Protein AF-A0A530GGI8-F1 (afdb_monomer_lite)

Foldseek 3Di:
DWDDLVVVCVCCVVVVHDDDPVVSDDLETEAEDEPVVCVVPVPDDDDVLVVVCVVPVQKDFDADPPDRPDRQWIAGPVRRIYGYDYDDPDDPPPD

Radius of gyration: 16.06 Å; chains: 1; bounding box: 42×36×38 Å

Secondary structure (DSSP, 8-state):
-EEHHHHHHTTHHHHT----HHHH--SEEEEE--TTTTTTS---PPPHHHHHHHH-TT-EEE--SS-TT---EEE-TT--EEEEEPPP---TT--

Structure (mmCIF, N/CA/C/O backbone):
data_AF-A0A530GGI8-F1
#
_entry.id   AF-A0A530GGI8-F1
#
loop_
_atom_site.group_PDB
_atom_site.id
_atom_site.type_symbol
_atom_site.label_atom_id
_atom_site.label_alt_id
_atom_site.label_comp_id
_atom_site.label_asym_id
_atom_site.label_entity_id
_atom_site.label_seq_id
_atom_site.pdbx_PDB_ins_code
_atom_site.Cartn_x
_atom_site.Cartn_y
_atom_site.Cartn_z
_atom_site.occupancy
_atom_site.B_iso_or_equiv
_atom_site.auth_seq_id
_atom_site.auth_comp_id
_atom_site.auth_asym_id
_atom_site.auth_atom_id
_atom_site.pdbx_PDB_model_num
ATOM 1 N N . VAL A 1 1 ? -1.370 -3.548 -9.009 1.00 84.12 1 VAL A N 1
ATOM 2 C CA . VAL A 1 1 ? -2.458 -4.398 -8.454 1.00 84.12 1 VAL A CA 1
ATOM 3 C C . VAL A 1 1 ? -2.222 -4.572 -6.963 1.00 84.12 1 VAL A C 1
ATOM 5 O O . VAL A 1 1 ? -1.076 -4.812 -6.613 1.00 84.12 1 VAL A O 1
ATOM 8 N N . LEU A 1 2 ? -3.238 -4.423 -6.103 1.00 87.06 2 LEU A N 1
ATOM 9 C CA . LEU A 1 2 ? -3.097 -4.670 -4.659 1.00 87.06 2 LEU A CA 1
ATOM 10 C C . LEU A 1 2 ? -2.911 -6.171 -4.400 1.00 87.06 2 LEU A C 1
ATOM 12 O O . LEU A 1 2 ? -3.653 -6.987 -4.947 1.00 87.06 2 LEU A O 1
ATOM 16 N N . VAL A 1 3 ? -1.937 -6.523 -3.572 1.00 89.50 3 VAL A N 1
ATOM 17 C CA . VAL A 1 3 ? -1.626 -7.898 -3.168 1.00 89.50 3 VAL A CA 1
ATOM 18 C C . VAL A 1 3 ? -1.417 -7.961 -1.649 1.00 89.50 3 VAL A C 1
ATOM 20 O O . VAL A 1 3 ? -1.605 -6.971 -0.944 1.00 89.50 3 VAL A O 1
ATOM 23 N N 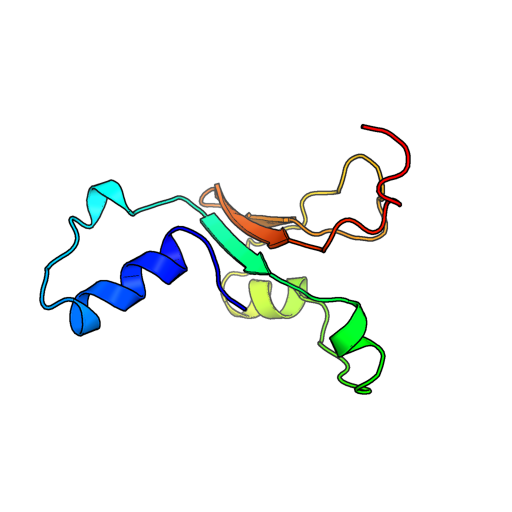. GLY A 1 4 ? -1.101 -9.145 -1.127 1.00 85.94 4 GLY A N 1
ATOM 24 C CA . GLY A 1 4 ? -0.823 -9.321 0.298 1.00 85.94 4 GLY A CA 1
ATOM 25 C C . GLY A 1 4 ? -2.071 -9.255 1.182 1.00 85.94 4 GLY A C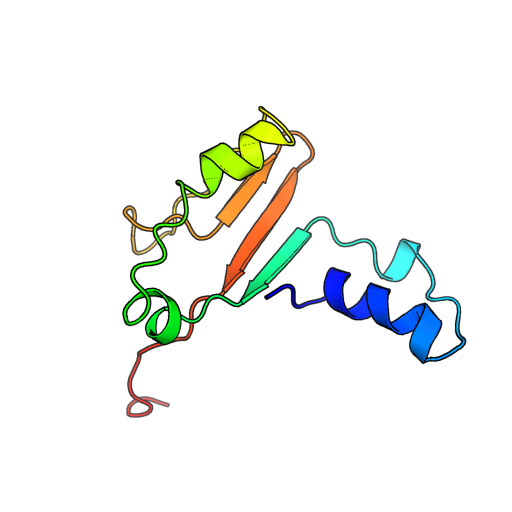 1
ATOM 26 O O . GLY A 1 4 ? -3.191 -9.561 0.756 1.00 85.94 4 GLY A O 1
ATOM 27 N N . THR A 1 5 ? -1.877 -8.894 2.448 1.00 88.62 5 THR A N 1
ATOM 28 C CA . THR A 1 5 ? -2.907 -9.048 3.486 1.00 88.62 5 THR A CA 1
ATOM 29 C C . THR A 1 5 ? -4.129 -8.164 3.245 1.00 88.62 5 THR A C 1
ATOM 31 O O . THR A 1 5 ? -5.258 -8.627 3.411 1.00 88.62 5 THR A O 1
ATOM 34 N N . VAL A 1 6 ? -3.935 -6.922 2.790 1.00 88.06 6 VAL A N 1
ATOM 35 C CA . VAL A 1 6 ? -5.048 -6.005 2.482 1.00 88.06 6 VAL A CA 1
ATOM 36 C C . VAL A 1 6 ? -5.897 -6.544 1.327 1.00 88.06 6 VAL A C 1
ATOM 38 O O . VAL A 1 6 ? -7.123 -6.490 1.394 1.00 88.06 6 VAL A O 1
ATOM 41 N N . ALA A 1 7 ? -5.280 -7.149 0.305 1.00 88.56 7 ALA A N 1
ATOM 42 C CA . ALA A 1 7 ? -6.028 -7.822 -0.758 1.00 88.56 7 ALA A CA 1
ATOM 43 C C . ALA A 1 7 ? -6.818 -9.028 -0.223 1.00 88.56 7 ALA A C 1
ATOM 45 O O . ALA A 1 7 ? -7.970 -9.229 -0.595 1.00 88.56 7 ALA A O 1
ATOM 46 N N . PHE A 1 8 ? -6.248 -9.823 0.688 1.00 87.12 8 PHE A N 1
ATOM 47 C CA . PHE A 1 8 ? -6.959 -10.963 1.277 1.00 87.12 8 PHE A CA 1
ATOM 48 C C . PHE A 1 8 ? -8.223 -10.539 2.044 1.00 87.12 8 PHE A C 1
ATOM 50 O O . PHE A 1 8 ? -9.249 -11.220 1.981 1.00 87.12 8 PHE A O 1
ATOM 57 N N . GLN A 1 9 ? -8.193 -9.383 2.713 1.00 86.88 9 GLN A N 1
ATOM 58 C CA . GLN A 1 9 ? -9.351 -8.863 3.447 1.00 86.88 9 GLN A CA 1
ATOM 59 C C . GLN A 1 9 ? -10.586 -8.645 2.555 1.00 86.88 9 GLN A C 1
ATOM 61 O O . GLN A 1 9 ? -11.713 -8.742 3.046 1.00 86.88 9 GLN A O 1
ATOM 66 N N . THR A 1 10 ? -10.417 -8.423 1.246 1.00 88.25 10 THR A N 1
ATOM 67 C CA . THR A 1 10 ? -11.547 -8.211 0.327 1.00 88.25 10 THR A CA 1
ATOM 68 C C . THR A 1 10 ? -12.337 -9.493 0.035 1.00 88.25 10 THR A C 1
ATOM 70 O O . THR A 1 10 ? -13.460 -9.415 -0.460 1.00 88.25 10 THR A O 1
ATOM 73 N N . TYR A 1 11 ? -11.806 -10.677 0.366 1.00 88.12 11 TYR A N 1
ATOM 74 C CA . TYR A 1 11 ? -12.482 -11.960 0.133 1.00 88.12 11 TYR A CA 1
ATOM 75 C C . TYR A 1 11 ? -13.563 -12.297 1.162 1.00 88.12 11 TYR A C 1
ATOM 77 O O . TYR A 1 11 ? -14.357 -13.201 0.911 1.00 88.12 11 TYR A O 1
ATOM 85 N N . ALA A 1 12 ? -13.647 -11.583 2.291 1.00 87.25 12 ALA A N 1
ATOM 86 C CA . ALA A 1 12 ? -14.599 -11.886 3.365 1.00 87.25 12 ALA A CA 1
ATOM 87 C C . ALA A 1 12 ? -16.047 -12.030 2.853 1.00 87.25 12 ALA A C 1
ATOM 89 O O . ALA A 1 12 ? -16.715 -13.028 3.125 1.00 87.25 12 ALA A O 1
ATOM 90 N N . GLY A 1 13 ? -16.500 -11.071 2.035 1.00 87.56 13 GLY A N 1
ATOM 91 C CA . GLY A 1 13 ? -17.836 -11.102 1.437 1.00 87.56 13 GLY A CA 1
ATOM 92 C C . GLY A 1 13 ? -18.031 -12.251 0.445 1.00 87.56 13 GLY A C 1
ATOM 93 O O . GLY A 1 13 ? -19.100 -12.849 0.410 1.00 87.56 13 GLY A O 1
ATOM 94 N N . HIS A 1 14 ? -16.991 -12.600 -0.317 1.00 88.62 14 HIS A N 1
ATOM 95 C CA . HIS A 1 14 ? -17.035 -13.697 -1.289 1.00 88.62 14 HIS A CA 1
ATOM 96 C C . HIS A 1 14 ? -17.073 -15.075 -0.615 1.00 88.62 14 HIS A C 1
ATOM 98 O O . HIS A 1 14 ? -17.716 -15.995 -1.109 1.00 88.62 14 HIS A O 1
ATOM 104 N N . LEU A 1 15 ? -16.405 -15.209 0.531 1.00 88.25 15 LEU A N 1
ATOM 105 C CA . LEU A 1 15 ? -16.333 -16.445 1.308 1.00 88.25 15 LEU A CA 1
ATOM 106 C C . LEU A 1 15 ? -17.504 -16.613 2.291 1.00 88.25 15 LEU A C 1
ATOM 108 O O . LEU A 1 15 ? -17.615 -17.656 2.929 1.00 88.25 15 LEU A O 1
ATOM 112 N N . GLY A 1 16 ? -18.356 -15.595 2.456 1.00 91.00 16 GLY A N 1
ATOM 113 C CA . GLY A 1 16 ? -19.462 -15.623 3.418 1.00 91.00 16 GLY A CA 1
ATOM 114 C C . GLY A 1 16 ? -19.009 -15.688 4.882 1.00 91.00 16 GLY A C 1
ATOM 115 O O . GLY A 1 16 ? -19.782 -16.102 5.744 1.00 91.00 16 GLY A O 1
ATOM 116 N N . VAL A 1 17 ? -17.766 -15.291 5.178 1.00 88.56 17 VAL A N 1
ATOM 117 C CA . VAL A 1 17 ? -17.196 -15.307 6.533 1.00 88.56 17 VAL A CA 1
ATOM 118 C C . VAL A 1 17 ? -16.821 -13.907 6.995 1.00 88.56 17 VAL A C 1
ATOM 120 O O . VAL A 1 17 ? -16.475 -13.030 6.206 1.00 88.56 17 VAL A O 1
ATOM 123 N N . ARG A 1 18 ? -16.815 -13.703 8.314 1.00 86.00 18 ARG A N 1
ATOM 124 C CA . ARG A 1 18 ? -16.197 -12.525 8.919 1.00 86.00 18 ARG A CA 1
ATOM 125 C C . ARG A 1 18 ? -14.749 -12.846 9.257 1.00 86.00 18 ARG A C 1
ATOM 127 O O . ARG A 1 18 ? -14.486 -13.632 10.162 1.00 86.00 18 ARG A O 1
ATOM 134 N N . LEU A 1 19 ? -13.818 -12.210 8.556 1.00 82.88 19 LEU A N 1
ATOM 135 C CA . LEU A 1 19 ? -12.406 -12.321 8.895 1.00 82.88 19 LEU A CA 1
ATOM 136 C C . LEU A 1 19 ? -12.116 -11.560 10.208 1.00 82.88 19 LEU A C 1
ATOM 138 O O . LEU A 1 19 ? -12.623 -10.447 10.394 1.00 82.88 19 LEU A O 1
ATOM 142 N N . PRO A 1 20 ? -11.338 -12.128 11.147 1.00 77.56 20 PRO A N 1
ATOM 143 C CA . PRO A 1 20 ? -10.988 -11.448 12.390 1.00 77.56 20 PRO A CA 1
ATOM 144 C C . PRO A 1 20 ? -10.063 -10.254 12.106 1.00 77.56 20 PRO A C 1
ATOM 146 O O . PRO A 1 20 ? -8.894 -10.427 11.772 1.00 77.56 20 PRO A O 1
ATOM 149 N N . GLY A 1 21 ? -10.587 -9.031 12.255 1.00 66.56 21 GLY A N 1
ATOM 150 C CA . GLY A 1 21 ? -9.907 -7.795 11.838 1.00 66.56 21 GLY A CA 1
ATOM 151 C C . GLY A 1 21 ? -8.535 -7.555 12.480 1.00 66.56 21 GLY A C 1
ATOM 152 O O . GLY A 1 21 ? -7.627 -7.087 11.805 1.00 66.56 21 GLY A O 1
ATOM 153 N N . ALA A 1 22 ? -8.341 -7.947 13.744 1.00 60.44 22 ALA A N 1
ATOM 154 C CA . ALA A 1 22 ? -7.060 -7.779 14.438 1.00 60.44 22 ALA A CA 1
ATOM 155 C C . ALA A 1 22 ? -5.950 -8.711 13.916 1.00 60.44 22 ALA A C 1
ATOM 157 O O . ALA A 1 22 ? -4.779 -8.368 14.007 1.00 60.44 22 ALA A O 1
ATOM 158 N N . ALA A 1 23 ? -6.303 -9.874 13.355 1.00 60.75 23 ALA A N 1
ATOM 159 C CA . ALA A 1 23 ? -5.325 -10.821 12.813 1.00 60.75 23 ALA A CA 1
ATOM 160 C C . ALA A 1 23 ? -4.852 -10.444 11.399 1.00 60.75 23 ALA A C 1
ATOM 162 O O . ALA A 1 23 ? -3.862 -10.987 10.921 1.00 60.75 23 ALA A O 1
ATOM 163 N N . LEU A 1 24 ? -5.569 -9.536 10.729 1.00 62.03 24 LEU A N 1
ATOM 164 C CA . LEU A 1 24 ? -5.276 -9.106 9.362 1.00 62.03 24 LEU A CA 1
ATOM 165 C C . LEU A 1 24 ? -4.810 -7.652 9.277 1.00 62.03 24 LEU A C 1
ATOM 167 O O . LEU A 1 24 ? -4.474 -7.207 8.184 1.00 62.03 24 LEU A O 1
ATOM 171 N N . GLN A 1 25 ? -4.796 -6.902 10.382 1.00 70.88 25 GLN A N 1
ATOM 172 C CA . GLN A 1 25 ? -4.292 -5.534 10.381 1.00 70.88 25 GLN A CA 1
ATOM 173 C C . GLN A 1 25 ? -2.766 -5.558 10.303 1.00 70.88 25 GLN A C 1
ATOM 175 O O . GLN A 1 25 ? -2.072 -5.663 11.313 1.00 70.88 25 GLN A O 1
ATOM 180 N 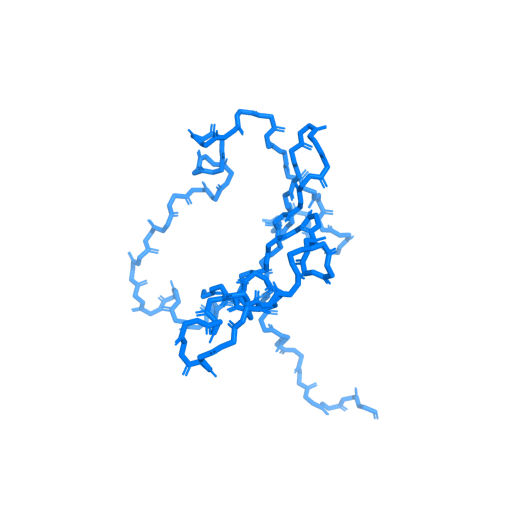N . THR A 1 26 ? -2.249 -5.453 9.088 1.00 77.50 26 THR A N 1
ATOM 181 C CA . THR A 1 26 ? -0.835 -5.201 8.856 1.00 77.50 26 THR A CA 1
ATOM 182 C C . THR A 1 26 ? -0.623 -3.698 8.711 1.00 77.50 26 THR A C 1
ATOM 184 O O . THR A 1 26 ? -1.499 -2.961 8.252 1.00 77.50 26 THR A O 1
ATOM 187 N N . GLY A 1 27 ? 0.519 -3.208 9.187 1.00 84.50 27 GLY A N 1
ATOM 188 C CA . GLY A 1 27 ? 0.901 -1.799 9.069 1.00 84.50 27 GLY A CA 1
ATOM 189 C C . GLY A 1 27 ? 1.370 -1.442 7.662 1.00 84.50 27 GLY A C 1
ATOM 190 O O . GLY A 1 27 ? 2.225 -0.574 7.528 1.00 84.50 27 GLY A O 1
ATOM 191 N N . ASP A 1 28 ? 0.895 -2.149 6.638 1.00 88.31 28 ASP A N 1
ATOM 192 C CA . ASP A 1 28 ? 1.370 -2.015 5.274 1.00 88.31 28 ASP 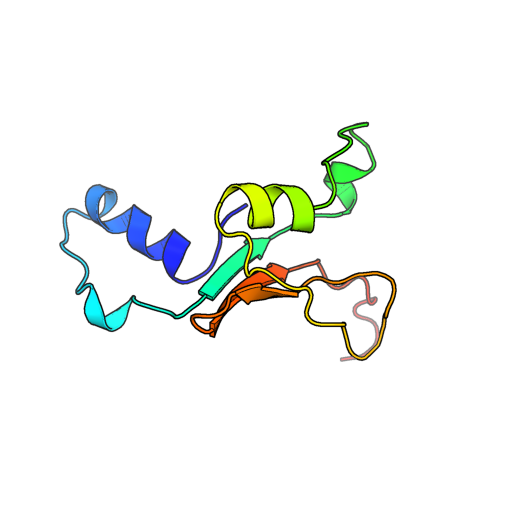A CA 1
ATOM 193 C C . ASP A 1 28 ? 0.318 -2.322 4.194 1.00 88.31 28 ASP A C 1
ATOM 195 O O . ASP A 1 28 ? -0.763 -2.850 4.470 1.00 88.31 28 ASP A O 1
ATOM 199 N N . ALA A 1 29 ? 0.631 -1.923 2.959 1.00 89.94 29 ALA A N 1
ATOM 200 C CA . ALA A 1 29 ? -0.063 -2.305 1.734 1.00 89.94 29 ALA A CA 1
ATOM 201 C C . ALA A 1 29 ? 0.939 -2.609 0.613 1.00 89.94 29 ALA A C 1
ATOM 203 O O . ALA A 1 29 ? 1.817 -1.796 0.311 1.00 89.94 29 ALA A O 1
ATOM 204 N N . ASP A 1 30 ? 0.735 -3.745 -0.052 1.00 87.50 30 ASP A N 1
ATOM 205 C CA . ASP A 1 30 ? 1.611 -4.231 -1.114 1.00 87.50 30 ASP A CA 1
ATOM 206 C C . ASP A 1 30 ? 0.962 -4.066 -2.488 1.00 87.50 30 ASP A C 1
ATOM 208 O O . ASP A 1 30 ? -0.178 -4.477 -2.722 1.00 87.50 30 ASP A O 1
ATOM 212 N N . PHE A 1 31 ? 1.711 -3.526 -3.442 1.00 87.06 31 PHE A N 1
ATOM 213 C CA . PHE A 1 31 ? 1.285 -3.370 -4.825 1.00 87.06 31 PHE A CA 1
ATOM 214 C C . PHE A 1 31 ? 2.236 -4.107 -5.764 1.00 87.06 31 PHE A C 1
ATOM 216 O O . PHE A 1 31 ? 3.413 -3.788 -5.852 1.00 87.06 31 PHE A O 1
ATOM 223 N N . ALA A 1 32 ? 1.721 -5.053 -6.545 1.00 83.69 32 ALA A N 1
ATOM 224 C CA . ALA A 1 32 ? 2.469 -5.646 -7.649 1.00 83.69 32 ALA A CA 1
ATOM 225 C C . ALA A 1 32 ? 2.462 -4.701 -8.864 1.00 83.69 32 ALA A C 1
ATOM 227 O O . ALA A 1 32 ? 1.383 -4.336 -9.361 1.00 83.69 32 ALA A O 1
ATOM 228 N N . GLN A 1 33 ? 3.653 -4.330 -9.346 1.00 72.81 33 GLN A N 1
ATOM 229 C CA . GLN A 1 33 ? 3.873 -3.521 -10.549 1.00 72.81 33 GLN A CA 1
ATOM 230 C C . GLN A 1 33 ? 4.667 -4.306 -11.600 1.00 72.81 33 GLN A C 1
ATOM 232 O O . GLN A 1 33 ? 5.853 -4.574 -11.433 1.00 72.81 33 GLN A O 1
ATOM 237 N N . PHE A 1 34 ? 4.035 -4.627 -12.731 1.00 61.69 34 PHE A N 1
ATOM 238 C CA . PHE A 1 34 ? 4.717 -5.216 -13.884 1.00 61.69 34 PHE A CA 1
ATOM 239 C C . PHE A 1 34 ? 5.266 -4.114 -14.792 1.00 61.69 34 PHE A C 1
ATOM 241 O O . PHE A 1 34 ? 4.537 -3.505 -15.570 1.00 61.69 34 PHE A O 1
ATOM 248 N N . HIS A 1 35 ? 6.576 -3.883 -14.733 1.00 52.72 35 HIS A N 1
ATOM 249 C CA . HIS A 1 35 ? 7.246 -2.876 -15.562 1.00 52.72 35 HIS A CA 1
ATOM 250 C C . HIS A 1 35 ? 7.124 -3.158 -17.078 1.00 52.72 35 HIS A C 1
ATOM 252 O O . HIS A 1 35 ? 7.225 -2.229 -17.871 1.00 52.72 35 HIS A O 1
ATOM 258 N N . SER A 1 36 ? 6.888 -4.401 -17.512 1.00 46.59 36 SER A N 1
ATOM 259 C CA . SER A 1 36 ? 6.652 -4.732 -18.930 1.00 46.59 36 SER A CA 1
ATOM 260 C C . SER A 1 36 ? 5.278 -4.300 -19.457 1.00 46.59 36 SER A C 1
ATOM 262 O O . SER A 1 36 ? 5.108 -4.229 -20.661 1.00 46.59 36 SER A O 1
ATOM 264 N N . VAL A 1 37 ? 4.307 -3.977 -18.595 1.00 49.03 37 VAL A N 1
ATOM 265 C CA . VAL A 1 37 ? 2.986 -3.483 -19.039 1.00 49.03 37 VAL A CA 1
ATOM 266 C C . VAL A 1 37 ? 2.936 -1.949 -19.051 1.00 49.03 37 VAL A C 1
ATOM 268 O O . VAL A 1 37 ? 2.289 -1.370 -19.913 1.00 49.03 37 VAL A O 1
ATOM 271 N N . SER A 1 38 ? 3.679 -1.280 -18.160 1.00 45.16 38 SER A N 1
ATOM 272 C CA . SER A 1 38 ? 3.781 0.193 -18.123 1.00 45.16 38 SER A CA 1
ATOM 273 C C . SER A 1 38 ? 4.713 0.809 -19.176 1.00 45.16 38 SER A C 1
ATOM 275 O O . SER A 1 38 ? 4.770 2.027 -19.265 1.00 45.16 38 SER A O 1
ATOM 277 N N . ALA A 1 39 ? 5.482 0.014 -19.929 1.00 45.91 39 ALA A N 1
ATOM 278 C CA . ALA A 1 39 ? 6.364 0.531 -20.984 1.00 45.91 39 ALA A CA 1
ATOM 279 C C . ALA A 1 39 ? 5.701 0.533 -22.376 1.00 45.91 39 ALA A C 1
ATOM 281 O O . ALA A 1 39 ? 5.958 1.436 -23.164 1.00 45.91 39 ALA A O 1
ATOM 282 N N . GLU A 1 40 ? 4.840 -0.449 -22.669 1.00 42.78 40 GLU A N 1
ATOM 283 C CA . GLU A 1 40 ? 4.133 -0.574 -23.956 1.00 42.78 40 GLU A CA 1
ATOM 284 C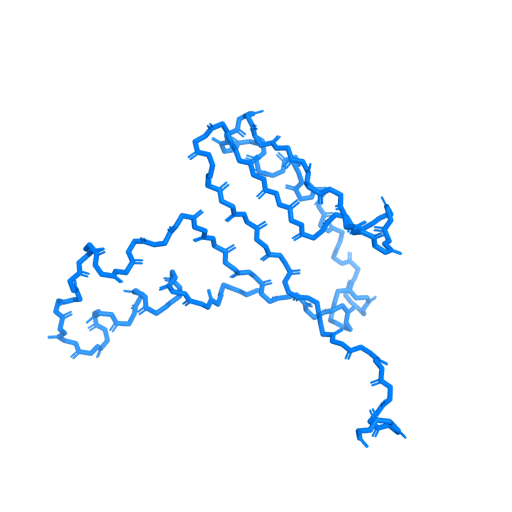 C . GLU A 1 40 ? 2.865 0.288 -24.055 1.00 42.78 40 GLU A C 1
ATOM 286 O O . GLU A 1 40 ? 2.366 0.550 -25.148 1.00 42.78 40 GLU A O 1
ATOM 291 N N . VAL A 1 41 ? 2.325 0.713 -22.915 1.00 50.41 41 VAL A N 1
ATOM 292 C CA . VAL A 1 41 ? 1.216 1.660 -22.827 1.00 50.41 41 VAL A CA 1
ATOM 293 C C . VAL A 1 41 ? 1.854 2.947 -22.337 1.00 50.41 41 VAL A C 1
ATOM 295 O O . VAL A 1 41 ? 2.443 2.927 -21.264 1.00 50.41 41 VAL A O 1
ATOM 298 N N . GLU A 1 42 ? 1.786 4.041 -23.095 1.00 49.97 42 GLU A N 1
ATOM 299 C CA . GLU A 1 42 ? 2.308 5.378 -22.741 1.00 49.97 42 GLU A CA 1
ATOM 300 C C . GLU A 1 42 ? 1.583 6.003 -21.518 1.00 49.97 42 GLU A C 1
ATOM 302 O O . GLU A 1 42 ? 1.274 7.193 -21.476 1.00 49.97 42 GLU A O 1
ATOM 307 N N . ASP A 1 43 ? 1.258 5.190 -20.516 1.00 49.88 43 ASP A N 1
ATOM 308 C CA . ASP A 1 43 ? 0.568 5.540 -19.293 1.00 49.88 43 ASP A CA 1
ATOM 309 C C . ASP A 1 43 ? 1.575 6.186 -18.339 1.00 49.88 43 ASP A C 1
ATOM 311 O O . ASP A 1 43 ? 2.271 5.547 -17.543 1.00 49.88 43 ASP A O 1
ATOM 315 N N . SER A 1 44 ? 1.705 7.499 -18.490 1.00 57.81 44 SER A N 1
ATOM 316 C CA . SER A 1 44 ? 2.450 8.357 -17.580 1.00 57.81 44 SER A CA 1
ATOM 317 C C . SER A 1 44 ? 1.726 8.398 -16.231 1.00 57.81 44 SER A C 1
ATOM 319 O O . SER A 1 44 ? 0.893 9.276 -15.985 1.00 57.81 44 SER A O 1
ATOM 321 N N . MET A 1 45 ? 2.064 7.485 -15.320 1.00 65.62 45 MET A N 1
ATOM 322 C CA . MET A 1 45 ? 1.669 7.655 -13.924 1.00 65.62 45 MET A CA 1
ATOM 323 C C . MET A 1 45 ? 2.408 8.862 -13.323 1.00 65.62 45 MET A C 1
ATOM 325 O O . MET A 1 45 ? 3.630 8.962 -13.475 1.00 65.62 45 MET A O 1
ATOM 329 N N . PRO A 1 46 ? 1.704 9.770 -12.618 1.00 74.38 46 PRO A N 1
ATOM 330 C CA . PRO A 1 46 ? 2.365 10.808 -11.838 1.00 74.38 46 PRO A CA 1
ATOM 331 C C . PRO A 1 46 ? 3.299 10.166 -10.801 1.00 74.38 46 PRO A C 1
ATOM 333 O O . PRO A 1 46 ? 3.085 9.006 -10.423 1.00 74.38 46 PRO A O 1
ATOM 336 N N . PRO A 1 47 ? 4.320 10.893 -10.311 1.00 82.38 47 PRO A N 1
ATOM 337 C CA . PRO A 1 47 ? 5.188 10.384 -9.262 1.00 82.38 47 PRO A CA 1
ATOM 338 C C . PRO A 1 47 ? 4.351 9.844 -8.102 1.00 82.38 47 PRO A C 1
ATOM 340 O O . PRO A 1 47 ? 3.507 10.545 -7.544 1.00 82.38 47 PRO A O 1
ATOM 343 N N . VAL A 1 48 ? 4.567 8.575 -7.750 1.00 85.12 48 VAL A N 1
ATOM 344 C CA . VAL A 1 48 ? 3.747 7.866 -6.754 1.00 85.12 48 VAL A CA 1
ATOM 345 C C . VAL A 1 48 ? 3.696 8.635 -5.432 1.00 85.12 48 VAL A C 1
ATOM 347 O O . VAL A 1 48 ? 2.641 8.726 -4.808 1.00 85.12 48 VAL A O 1
ATOM 350 N N . ILE A 1 49 ? 4.807 9.262 -5.040 1.00 88.44 49 ILE A N 1
ATOM 351 C CA . ILE A 1 49 ? 4.892 10.099 -3.841 1.00 88.44 49 ILE A CA 1
ATOM 352 C C . ILE A 1 49 ? 3.871 11.245 -3.821 1.00 88.44 49 ILE A C 1
ATOM 354 O O . ILE A 1 49 ? 3.347 11.560 -2.754 1.00 88.44 49 ILE A O 1
ATOM 358 N N . ASP A 1 50 ? 3.546 11.844 -4.967 1.00 90.75 50 ASP A N 1
ATOM 359 C CA . ASP A 1 50 ? 2.592 12.955 -5.043 1.00 90.75 50 ASP A CA 1
ATOM 360 C C . ASP A 1 50 ? 1.166 12.457 -4.801 1.00 90.75 50 ASP A C 1
ATOM 362 O O . ASP A 1 50 ? 0.397 13.078 -4.064 1.00 90.75 50 ASP A O 1
ATOM 366 N N . VAL A 1 51 ? 0.839 11.282 -5.347 1.00 90.44 51 VAL A N 1
ATOM 367 C CA . VAL A 1 51 ? -0.443 10.607 -5.106 1.00 90.44 51 VAL A CA 1
ATOM 368 C C . VAL A 1 51 ? -0.583 10.230 -3.632 1.00 90.44 51 VAL A C 1
ATOM 370 O O . VAL A 1 51 ? -1.627 10.471 -3.030 1.00 90.44 51 VAL A O 1
ATOM 373 N N . LEU A 1 52 ? 0.473 9.685 -3.023 1.00 91.94 52 LEU A N 1
ATOM 374 C CA . LEU A 1 52 ? 0.464 9.322 -1.604 1.00 91.94 52 LEU A CA 1
ATOM 375 C C . LEU A 1 52 ? 0.318 10.553 -0.702 1.00 91.94 52 LEU A C 1
ATOM 377 O O . LEU A 1 52 ? -0.475 10.533 0.239 1.00 91.94 52 LEU A O 1
ATOM 381 N N . LYS A 1 53 ? 1.011 11.652 -1.018 1.00 94.56 53 LYS A N 1
ATOM 382 C CA . LYS A 1 53 ? 0.912 12.914 -0.270 1.00 94.56 53 LYS A CA 1
ATOM 383 C C . LYS A 1 53 ? -0.441 13.604 -0.399 1.00 94.56 53 LYS A C 1
ATOM 385 O O . LYS A 1 53 ? -0.822 14.333 0.515 1.00 94.56 53 LYS A O 1
ATOM 390 N N . ALA A 1 54 ? -1.174 13.368 -1.487 1.00 95.06 54 ALA A N 1
ATOM 391 C CA . ALA A 1 54 ? -2.552 13.836 -1.617 1.00 95.06 54 ALA A CA 1
ATOM 392 C C . ALA A 1 54 ? -3.499 13.159 -0.605 1.00 95.06 54 ALA A C 1
ATOM 394 O O . ALA A 1 54 ? -4.517 13.746 -0.242 1.00 95.06 54 ALA A O 1
ATOM 395 N N . VAL A 1 55 ? -3.160 11.952 -0.136 1.00 94.06 55 VAL A N 1
ATOM 396 C CA . VAL A 1 55 ? -3.908 11.219 0.900 1.00 94.06 55 VAL A CA 1
ATOM 397 C C . VAL A 1 55 ? -3.391 11.557 2.300 1.00 94.06 55 VAL A C 1
ATOM 399 O O . VAL A 1 55 ? -4.182 11.856 3.192 1.00 94.06 55 VAL A O 1
ATOM 402 N N . ASP A 1 56 ? -2.073 11.523 2.497 1.00 95.75 56 ASP A N 1
ATOM 403 C CA . ASP A 1 56 ? -1.410 11.862 3.759 1.00 95.75 56 ASP A CA 1
ATOM 404 C C . ASP A 1 56 ? -0.083 12.594 3.473 1.00 95.75 56 ASP A C 1
ATOM 406 O O . ASP A 1 56 ? 0.886 11.978 3.015 1.00 95.75 56 ASP A O 1
ATOM 410 N N . PRO A 1 57 ? 0.015 13.903 3.776 1.00 96.56 57 PRO A N 1
ATOM 411 C CA . PRO A 1 57 ? 1.210 14.700 3.496 1.00 96.56 57 PRO A CA 1
ATOM 412 C C . PRO A 1 57 ? 2.492 14.210 4.182 1.00 96.56 57 PRO A C 1
ATOM 414 O O . PRO A 1 57 ? 3.583 14.648 3.816 1.00 96.56 57 PRO A O 1
ATOM 417 N N . THR A 1 58 ? 2.384 13.338 5.189 1.00 96.56 58 THR A N 1
ATOM 418 C CA . THR A 1 58 ? 3.528 12.825 5.951 1.00 96.56 58 THR A CA 1
ATOM 419 C C . THR A 1 58 ? 4.251 11.663 5.272 1.00 96.56 58 THR A C 1
ATOM 421 O O . THR A 1 58 ? 5.296 11.233 5.767 1.00 96.56 58 THR A O 1
ATOM 424 N N . PHE A 1 59 ? 3.741 11.165 4.140 1.00 95.75 59 PHE A N 1
ATOM 425 C CA . PHE A 1 59 ? 4.435 10.150 3.355 1.00 95.75 59 PHE A CA 1
ATOM 426 C C . PHE A 1 59 ? 5.812 10.629 2.880 1.00 95.75 59 PHE A C 1
ATOM 428 O O . PHE A 1 59 ? 5.987 11.733 2.351 1.00 95.75 59 PHE A O 1
ATOM 435 N N . ARG A 1 60 ? 6.795 9.741 3.030 1.00 93.38 60 ARG A N 1
ATOM 436 C CA . ARG A 1 60 ? 8.174 9.903 2.565 1.00 93.38 60 ARG A CA 1
ATOM 437 C C . ARG A 1 60 ? 8.655 8.640 1.863 1.00 93.38 60 ARG A C 1
ATOM 439 O O . ARG A 1 60 ? 8.215 7.538 2.185 1.00 93.38 60 ARG A O 1
ATOM 446 N N . GLU A 1 61 ? 9.596 8.810 0.946 1.00 90.62 61 GLU A N 1
ATOM 447 C CA . GLU A 1 61 ? 10.268 7.696 0.278 1.00 90.62 61 GLU A CA 1
ATOM 448 C C . GLU A 1 61 ? 11.244 6.998 1.233 1.00 90.62 61 GLU A C 1
ATOM 450 O O . GLU A 1 61 ? 11.929 7.644 2.036 1.00 90.62 61 GLU A O 1
ATOM 455 N N . ILE A 1 62 ? 11.322 5.673 1.136 1.00 86.94 62 ILE A N 1
ATOM 456 C CA . ILE A 1 62 ? 12.372 4.857 1.741 1.00 86.94 62 ILE A CA 1
ATOM 457 C C . ILE A 1 62 ? 13.345 4.484 0.612 1.00 86.94 62 ILE A C 1
ATOM 459 O O . ILE A 1 62 ? 12.976 3.718 -0.280 1.00 86.94 62 ILE A O 1
ATOM 463 N N . PRO A 1 63 ? 14.584 5.011 0.622 1.00 74.38 63 PRO A N 1
ATOM 464 C CA . PRO A 1 63 ? 15.560 4.723 -0.423 1.00 74.38 63 PRO A CA 1
ATOM 465 C C . PRO A 1 63 ? 15.891 3.230 -0.495 1.00 74.38 63 PRO A C 1
ATOM 467 O O . PRO A 1 63 ? 16.208 2.603 0.521 1.00 74.38 63 PRO A O 1
ATOM 470 N N . HIS A 1 64 ? 15.872 2.668 -1.702 1.00 66.88 64 HIS A N 1
ATOM 471 C CA . HIS A 1 64 ? 16.290 1.291 -1.934 1.00 66.88 64 HIS A CA 1
ATOM 472 C C . HIS A 1 64 ? 17.817 1.169 -1.783 1.00 66.88 64 HIS A C 1
ATOM 474 O O . HIS A 1 64 ? 18.570 2.007 -2.279 1.00 66.88 64 HIS A O 1
ATOM 480 N N . ARG A 1 65 ? 18.307 0.124 -1.096 1.00 58.31 65 ARG A N 1
ATOM 481 C CA . ARG A 1 65 ? 19.740 0.006 -0.734 1.00 58.31 65 ARG A CA 1
ATOM 482 C C . ARG A 1 65 ? 20.675 -0.163 -1.936 1.00 58.31 65 ARG A C 1
ATOM 484 O O . ARG A 1 65 ? 21.858 0.131 -1.812 1.00 58.31 65 ARG A O 1
ATOM 491 N N . THR A 1 66 ? 20.167 -0.658 -3.063 1.00 56.38 66 THR A N 1
ATOM 492 C CA . THR A 1 66 ? 20.963 -0.982 -4.260 1.00 56.38 66 THR A CA 1
ATOM 493 C C . THR A 1 66 ? 20.649 -0.119 -5.481 1.00 56.38 66 THR A C 1
ATOM 495 O O . THR A 1 66 ? 21.420 -0.155 -6.433 1.00 56.38 66 THR A O 1
ATOM 498 N N . ASP A 1 67 ? 19.573 0.673 -5.465 1.00 54.22 67 ASP A N 1
ATOM 499 C CA . ASP A 1 67 ? 19.205 1.550 -6.586 1.00 54.22 67 ASP A CA 1
ATOM 500 C C . ASP A 1 67 ? 18.512 2.819 -6.065 1.00 54.22 67 ASP A C 1
ATOM 502 O O . ASP A 1 67 ? 17.309 2.850 -5.811 1.00 54.22 67 ASP A O 1
ATOM 506 N N . ALA A 1 68 ? 19.298 3.877 -5.865 1.00 47.72 68 ALA A N 1
ATOM 507 C CA . ALA A 1 68 ? 18.821 5.141 -5.307 1.00 47.72 68 ALA A CA 1
ATOM 508 C C . ALA A 1 68 ? 17.869 5.912 -6.246 1.00 47.72 68 ALA A C 1
ATOM 510 O O . ALA A 1 68 ? 17.250 6.877 -5.805 1.00 47.72 68 ALA A O 1
ATOM 511 N N . GLY A 1 69 ? 17.748 5.510 -7.519 1.00 49.41 69 GLY A N 1
ATOM 512 C CA . GLY A 1 69 ? 16.856 6.143 -8.496 1.00 49.41 69 GLY A CA 1
ATOM 513 C C . GLY A 1 69 ? 15.434 5.577 -8.515 1.00 49.41 69 GLY A C 1
ATOM 514 O O . GLY A 1 69 ? 14.589 6.093 -9.245 1.00 49.41 69 GLY A O 1
ATOM 515 N N . ARG A 1 70 ? 15.159 4.510 -7.752 1.00 61.31 70 ARG A N 1
ATOM 516 C CA . ARG A 1 70 ? 13.867 3.811 -7.733 1.00 61.31 70 ARG A CA 1
ATOM 517 C C . ARG A 1 70 ? 13.436 3.528 -6.296 1.00 61.31 70 ARG A C 1
ATOM 519 O O . ARG A 1 70 ? 13.693 2.455 -5.757 1.00 61.31 70 ARG A O 1
ATOM 526 N N . ALA A 1 71 ? 12.775 4.495 -5.664 1.00 63.00 71 ALA A N 1
ATOM 527 C CA . ALA A 1 71 ? 12.080 4.240 -4.408 1.00 63.00 71 ALA A CA 1
ATOM 528 C C . ALA A 1 71 ? 10.861 3.346 -4.682 1.00 63.00 71 ALA A C 1
ATOM 530 O O . ALA A 1 71 ? 9.908 3.763 -5.332 1.00 63.00 71 ALA A O 1
ATOM 531 N N . THR A 1 72 ? 10.899 2.104 -4.206 1.00 75.94 72 THR A N 1
ATOM 532 C CA . THR A 1 72 ? 9.761 1.170 -4.256 1.00 75.94 72 THR A CA 1
ATOM 533 C C . THR A 1 72 ? 9.000 1.114 -2.936 1.00 75.94 72 THR A C 1
ATOM 535 O O . THR A 1 72 ? 7.988 0.431 -2.838 1.00 75.94 72 THR A O 1
ATOM 538 N N . GLN A 1 73 ? 9.477 1.818 -1.909 1.00 88.00 73 GLN A N 1
ATOM 539 C CA . GLN A 1 73 ? 8.926 1.779 -0.562 1.00 88.00 73 GLN A CA 1
ATOM 540 C C . GLN A 1 73 ? 8.648 3.192 -0.056 1.00 88.00 73 GLN A C 1
ATOM 542 O O . GLN A 1 73 ? 9.448 4.109 -0.246 1.00 88.00 73 GLN A O 1
ATOM 547 N N . TYR A 1 74 ? 7.522 3.349 0.630 1.00 91.88 74 TYR A N 1
ATOM 548 C CA . TYR A 1 74 ? 7.052 4.609 1.191 1.00 91.88 74 TYR A CA 1
ATOM 549 C C . TYR A 1 74 ? 6.530 4.380 2.608 1.00 91.88 74 TYR A C 1
ATOM 551 O O . TYR A 1 74 ? 6.008 3.310 2.913 1.00 91.88 74 TYR A O 1
ATOM 559 N N . GLU A 1 75 ? 6.653 5.372 3.485 1.00 94.69 75 GLU A N 1
ATOM 560 C CA . GLU A 1 75 ? 6.157 5.293 4.866 1.00 94.69 75 GLU A CA 1
ATOM 561 C C . GLU A 1 75 ? 5.587 6.642 5.313 1.00 94.69 75 GLU A C 1
ATOM 563 O O . GLU A 1 75 ? 6.134 7.683 4.947 1.00 94.69 75 GLU A O 1
ATOM 568 N N . ASN A 1 76 ? 4.511 6.640 6.103 1.00 95.62 76 ASN A N 1
ATOM 569 C CA . ASN A 1 76 ? 3.947 7.852 6.713 1.00 95.62 76 ASN A CA 1
ATOM 570 C C . ASN A 1 76 ? 4.369 8.040 8.187 1.00 95.62 76 ASN A C 1
ATOM 572 O O . ASN A 1 76 ? 5.056 7.204 8.780 1.00 95.62 76 ASN A O 1
ATOM 576 N N . ALA A 1 77 ? 3.934 9.131 8.826 1.00 95.25 77 ALA A N 1
ATOM 577 C CA . ALA A 1 77 ? 4.265 9.413 10.230 1.00 95.25 77 ALA A CA 1
ATOM 578 C C . ALA A 1 77 ? 3.753 8.344 11.218 1.00 95.25 77 ALA A C 1
ATOM 580 O O . ALA A 1 77 ? 4.333 8.168 12.290 1.00 95.25 77 ALA A O 1
ATOM 581 N N . SER A 1 78 ? 2.702 7.605 10.855 1.00 94.44 78 SER A N 1
ATOM 582 C CA . SER A 1 78 ? 2.151 6.497 11.644 1.00 94.44 78 SER A CA 1
ATOM 583 C C . SER A 1 78 ? 2.875 5.166 11.430 1.00 94.44 78 SER A C 1
ATOM 585 O O . SER A 1 78 ? 2.426 4.156 11.968 1.00 94.44 78 SER A O 1
ATOM 587 N N . ARG A 1 79 ? 3.987 5.148 10.678 1.00 91.81 79 ARG A N 1
ATOM 588 C CA . ARG A 1 79 ? 4.724 3.931 10.289 1.00 91.81 79 ARG A CA 1
ATOM 589 C C . ARG A 1 79 ? 3.916 2.973 9.413 1.00 91.81 79 ARG A C 1
ATOM 591 O O . ARG A 1 79 ? 4.240 1.792 9.343 1.00 91.81 79 ARG A O 1
ATOM 598 N N . TYR A 1 80 ? 2.883 3.475 8.739 1.00 93.00 80 TYR A N 1
ATOM 599 C CA . TYR A 1 80 ? 2.187 2.715 7.713 1.00 93.00 80 TYR A CA 1
ATOM 600 C C . TYR A 1 80 ? 3.041 2.679 6.446 1.00 93.00 80 TYR A C 1
ATOM 602 O O . TYR A 1 80 ? 3.465 3.734 5.964 1.00 93.00 80 TYR A O 1
ATOM 610 N N . ARG A 1 81 ? 3.307 1.483 5.921 1.00 92.81 81 ARG A N 1
ATOM 611 C CA . ARG A 1 81 ? 4.254 1.252 4.827 1.00 92.81 81 ARG A CA 1
ATOM 612 C C . ARG A 1 81 ? 3.542 0.877 3.529 1.00 92.81 81 ARG A C 1
ATOM 614 O O . ARG A 1 81 ? 2.618 0.080 3.523 1.00 92.81 81 ARG A O 1
ATOM 621 N N . ILE A 1 82 ? 3.981 1.425 2.407 1.00 91.06 82 ILE A N 1
ATOM 622 C CA . ILE A 1 82 ? 3.497 1.043 1.078 1.00 91.06 82 ILE A CA 1
ATOM 623 C C . ILE A 1 82 ? 4.682 0.517 0.287 1.00 91.06 82 ILE A C 1
ATOM 625 O O . ILE A 1 82 ? 5.697 1.207 0.184 1.00 91.06 82 ILE A O 1
ATOM 629 N N . GLU A 1 83 ? 4.557 -0.687 -0.261 1.00 88.81 83 GLU A N 1
ATOM 630 C CA . GLU A 1 83 ? 5.620 -1.341 -1.019 1.00 88.81 83 GLU A CA 1
ATOM 631 C C . GLU A 1 83 ? 5.155 -1.725 -2.424 1.00 88.81 83 GLU A C 1
ATOM 633 O O . GLU A 1 83 ? 4.086 -2.297 -2.629 1.00 88.81 83 GLU A O 1
ATOM 638 N N . PHE A 1 84 ? 5.987 -1.403 -3.409 1.00 85.44 84 PHE A N 1
ATOM 639 C CA . PHE A 1 84 ? 5.788 -1.722 -4.811 1.00 85.44 84 PHE A CA 1
ATOM 640 C C . PHE A 1 84 ? 6.712 -2.871 -5.213 1.00 85.44 84 PHE A C 1
ATOM 642 O O . PHE A 1 84 ? 7.914 -2.707 -5.433 1.00 85.44 84 PHE A O 1
ATOM 649 N N . LEU A 1 85 ? 6.131 -4.061 -5.325 1.00 81.38 85 LEU A N 1
ATOM 650 C CA . LEU A 1 85 ? 6.825 -5.273 -5.727 1.00 81.38 85 LEU A CA 1
ATOM 651 C C . LEU A 1 85 ? 7.045 -5.249 -7.239 1.00 81.38 85 LEU A C 1
ATOM 653 O O . LEU A 1 85 ? 6.096 -5.309 -8.027 1.00 81.38 85 LEU A O 1
ATOM 657 N N . THR A 1 86 ? 8.314 -5.170 -7.637 1.00 69.38 86 THR A N 1
ATOM 658 C CA . THR A 1 86 ? 8.730 -5.233 -9.041 1.00 69.38 86 THR A CA 1
ATOM 659 C C . THR A 1 86 ? 9.247 -6.644 -9.341 1.00 69.38 86 THR A C 1
ATOM 661 O O . THR A 1 86 ? 10.028 -7.166 -8.543 1.00 69.38 86 THR A O 1
ATOM 664 N N . PRO A 1 87 ? 8.850 -7.287 -10.456 1.00 61.72 87 PRO A N 1
ATOM 665 C CA . PRO A 1 87 ? 9.358 -8.602 -10.825 1.00 61.72 87 PRO A CA 1
ATOM 666 C C . PRO A 1 87 ? 10.886 -8.618 -10.877 1.00 61.72 87 PRO A C 1
ATOM 668 O O . PRO A 1 87 ? 11.500 -7.716 -11.458 1.00 61.72 87 PRO A O 1
ATOM 671 N N . ASN A 1 88 ? 11.493 -9.662 -10.310 1.00 55.34 88 ASN A N 1
ATOM 672 C CA . ASN A 1 88 ? 12.911 -9.925 -10.509 1.00 55.34 88 ASN A CA 1
ATOM 673 C C . ASN A 1 88 ? 13.158 -10.177 -12.007 1.00 55.34 88 ASN A C 1
ATOM 675 O O . ASN A 1 88 ? 12.447 -10.961 -12.631 1.00 55.34 88 ASN A O 1
ATOM 679 N N . ARG A 1 89 ? 14.137 -9.479 -12.585 1.00 55.75 89 ARG A N 1
ATOM 680 C CA . ARG A 1 89 ? 14.567 -9.651 -13.984 1.00 55.75 89 ARG A CA 1
ATOM 681 C C . ARG A 1 89 ? 15.870 -10.438 -14.120 1.00 55.75 89 ARG A C 1
ATOM 683 O O . ARG A 1 89 ? 16.411 -10.504 -15.219 1.00 55.75 89 ARG A O 1
ATOM 690 N N . GLY A 1 90 ? 16.408 -10.968 -13.023 1.00 50.53 90 GLY A N 1
ATOM 691 C CA . GLY A 1 90 ? 17.549 -11.877 -13.082 1.00 50.53 90 GLY A CA 1
ATOM 692 C C . GLY A 1 90 ? 17.196 -13.115 -13.904 1.00 50.53 90 GLY A C 1
ATOM 693 O O . GLY A 1 90 ? 16.082 -13.623 -13.794 1.00 50.53 90 GLY A O 1
ATOM 694 N N . SER A 1 91 ? 18.121 -13.572 -14.750 1.00 52.38 91 SER A N 1
ATOM 695 C CA . SER A 1 91 ? 17.988 -14.879 -15.388 1.00 52.38 91 SER A CA 1
ATOM 696 C C . SER A 1 91 ? 18.004 -15.968 -14.311 1.00 52.38 91 SER A C 1
ATOM 698 O O . SER A 1 91 ? 18.737 -15.857 -13.329 1.00 52.38 91 SER A O 1
ATOM 700 N N . ASP A 1 92 ? 17.244 -17.043 -14.521 1.00 57.38 92 ASP A N 1
ATOM 701 C CA . ASP A 1 92 ? 17.235 -18.260 -13.684 1.00 57.38 92 ASP A CA 1
ATOM 702 C C . ASP A 1 92 ? 18.601 -18.993 -13.641 1.00 57.38 92 ASP A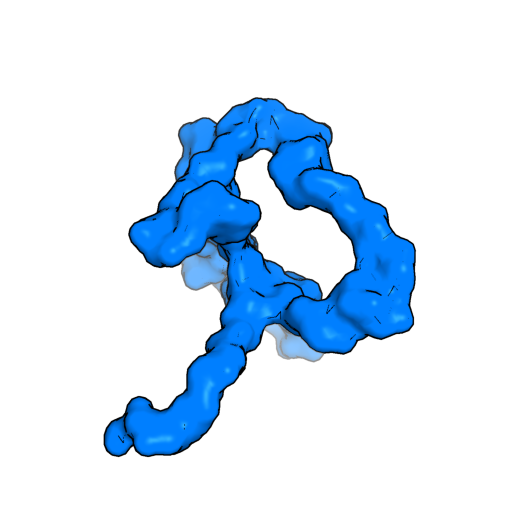 C 1
ATOM 704 O O . ASP A 1 92 ? 18.700 -20.120 -13.166 1.00 57.38 92 ASP A O 1
ATOM 708 N N . GLU A 1 93 ? 19.681 -18.396 -14.153 1.00 51.72 93 GLU A N 1
ATOM 709 C CA . GLU A 1 93 ? 20.945 -19.084 -14.426 1.00 51.72 93 GLU A CA 1
ATOM 710 C C . GLU A 1 93 ? 21.848 -19.261 -13.192 1.00 51.72 93 GLU A C 1
ATOM 712 O O . GLU A 1 93 ? 22.888 -19.912 -13.276 1.00 51.72 93 GLU A O 1
ATOM 717 N N . HIS A 1 94 ? 21.441 -18.767 -12.019 1.00 49.47 94 HIS A N 1
ATOM 718 C CA . HIS A 1 94 ? 22.151 -18.998 -10.758 1.00 49.47 94 HIS A CA 1
ATOM 719 C C . HIS A 1 94 ? 21.165 -19.279 -9.611 1.00 49.47 94 HIS A C 1
ATOM 721 O O . HIS A 1 94 ? 20.755 -18.359 -8.901 1.00 49.47 94 HIS A O 1
ATOM 727 N N . ALA A 1 95 ? 20.809 -20.556 -9.440 1.00 42.00 95 ALA A N 1
ATOM 728 C CA . ALA A 1 95 ? 20.164 -21.115 -8.248 1.00 42.00 95 ALA A CA 1
ATOM 729 C C . ALA A 1 95 ? 21.110 -22.101 -7.548 1.00 42.00 95 ALA A C 1
ATOM 731 O O . ALA A 1 95 ? 21.849 -22.814 -8.268 1.00 42.00 95 ALA A O 1
#

pLDDT: mean 76.1, std 17.02, range [42.0, 96.56]

Sequence (95 aa):
VLVGTVAFQTYAGHLGVRLPGAALQTGDADFAQFHSVSAEVEDSMPPVIDVLKAVDPTFREIPHRTDAGRATQYENASRYRIEFLTPNRGSDEHA